Protein AF-A0A3D2YXD3-F1 (afdb_monomer_lite)

Sequence (150 aa):
RYGGDACQSDSDRVELLLKNMEDVPWEERTARFRCVIMVAAPGKSPSRPPLSNEEADPPLSQRGVSGDFAPQSDSSLEPTLAIQSEGKVAGMIQYKAQGDDGFGYDPVFYVPSHDRTFAQLPMEEKNKLSHRARATEKALPLLKALSADS

pLDDT: mean 80.88, std 20.95, range [37.69, 98.25]

Secondary structure (DSSP, 8-state):
-TTGGG--SHHHHHHHHHHHTTT--GGG-EEEEEEEEEEEEET---------S--PPPPS-S-----S------TT--EEEEEEEEEEEEEEE-SS---SSSSTTTTTEEEGGGTEEGGGS-HHHHHHHSHHHHHHHHHHHHHHHHHHT-

Foldseek 3Di:
DQVPPNDPFLVSNLVVVLVVCVVPDQVRQKDKDKDKDWDWWWQDDAPDDPDDDDDDDDDPPPDDDDDPDPPPDPVRTDTYTQDMFMFMAMFGFASDFCADADGRRQRGGGHVVVRHGNNPDDPVVCCCRPRVNRRCVVVVVSVVVVVVVD

Radius of gyration: 20.04 Å; chains: 1; bounding box: 39×34×55 Å

Structure (mmCIF, N/CA/C/O backbone):
data_AF-A0A3D2YXD3-F1
#
_entry.id   AF-A0A3D2YXD3-F1
#
loop_
_atom_site.group_PDB
_atom_site.id
_atom_site.type_symbol
_atom_site.label_atom_id
_atom_site.label_alt_id
_atom_site.label_comp_id
_atom_site.label_asym_id
_atom_site.label_entity_id
_atom_site.label_seq_id
_atom_site.pdbx_PDB_ins_code
_atom_site.Cartn_x
_atom_site.Cartn_y
_atom_site.Cartn_z
_atom_site.occupancy
_atom_site.B_iso_or_equiv
_atom_site.auth_seq_id
_atom_site.auth_comp_id
_atom_site.auth_asym_id
_atom_site.auth_atom_id
_atom_site.pdbx_PDB_model_num
ATOM 1 N N . ARG A 1 1 ? 14.203 -3.082 6.886 1.00 85.56 1 ARG A N 1
ATOM 2 C CA . ARG A 1 1 ? 13.370 -2.456 5.823 1.00 85.56 1 ARG A CA 1
ATOM 3 C C . ARG A 1 1 ? 13.638 -3.208 4.525 1.00 85.56 1 ARG A C 1
ATOM 5 O O . ARG A 1 1 ? 14.709 -3.793 4.430 1.00 85.56 1 ARG A O 1
ATOM 12 N N . TYR A 1 2 ? 12.702 -3.244 3.574 1.00 90.25 2 TYR A N 1
ATOM 13 C CA . TYR A 1 2 ? 12.978 -3.843 2.260 1.00 90.25 2 TYR A CA 1
ATOM 14 C C . TYR A 1 2 ? 14.217 -3.173 1.640 1.00 90.25 2 TYR A C 1
ATOM 16 O O . TYR A 1 2 ? 14.328 -1.949 1.715 1.00 90.25 2 TYR A O 1
ATOM 24 N N . GLY A 1 3 ? 15.167 -3.974 1.150 1.00 90.50 3 GLY A N 1
ATOM 25 C CA . GLY A 1 3 ? 16.467 -3.503 0.654 1.00 90.50 3 GLY A CA 1
ATOM 26 C C . GLY A 1 3 ? 17.543 -3.201 1.707 1.00 90.50 3 GLY A C 1
ATOM 27 O O . GLY A 1 3 ? 18.679 -2.919 1.344 1.00 90.50 3 GLY A O 1
ATOM 28 N N . GLY A 1 4 ? 17.233 -3.308 3.005 1.00 93.12 4 GLY A N 1
ATOM 29 C CA . GLY A 1 4 ? 18.217 -3.132 4.081 1.00 93.12 4 GLY A CA 1
ATOM 30 C C . GLY A 1 4 ? 18.964 -1.795 4.006 1.00 93.12 4 GLY A C 1
ATOM 31 O O . GLY A 1 4 ? 18.373 -0.777 3.647 1.00 93.12 4 GLY A O 1
ATOM 32 N N . ASP A 1 5 ? 20.256 -1.821 4.329 1.00 92.25 5 ASP A N 1
ATOM 33 C CA . ASP A 1 5 ? 21.136 -0.643 4.299 1.00 92.25 5 ASP A CA 1
ATOM 34 C C . ASP A 1 5 ? 21.437 -0.153 2.871 1.00 92.25 5 ASP A C 1
ATOM 36 O O . ASP A 1 5 ? 21.886 0.976 2.684 1.00 92.25 5 ASP A O 1
ATOM 40 N N . ALA A 1 6 ? 21.152 -0.977 1.855 1.00 86.69 6 ALA A N 1
ATOM 41 C CA . ALA A 1 6 ? 21.342 -0.624 0.451 1.00 86.69 6 ALA A CA 1
ATOM 42 C C . ALA A 1 6 ? 20.238 0.297 -0.101 1.00 86.69 6 ALA A C 1
ATOM 44 O O . ALA A 1 6 ? 20.443 0.913 -1.142 1.00 86.69 6 ALA A O 1
ATOM 45 N N . CYS A 1 7 ? 19.088 0.417 0.578 1.00 92.44 7 CYS A N 1
ATOM 46 C CA . CYS A 1 7 ? 17.974 1.266 0.140 1.00 92.44 7 CYS A CA 1
ATOM 47 C C . CYS A 1 7 ? 17.676 2.386 1.148 1.00 92.44 7 CYS A C 1
ATOM 49 O O . CYS A 1 7 ? 16.951 2.200 2.140 1.00 92.44 7 CYS A O 1
ATOM 51 N N . GLN A 1 8 ? 18.179 3.582 0.854 1.00 92.69 8 GLN A N 1
ATOM 52 C CA . GLN A 1 8 ? 18.043 4.769 1.697 1.00 92.69 8 GLN A CA 1
ATOM 53 C C . GLN A 1 8 ? 16.772 5.563 1.366 1.00 92.69 8 GLN A C 1
ATOM 55 O O . GLN A 1 8 ? 16.141 6.114 2.273 1.00 92.69 8 GLN A O 1
ATOM 60 N N . SER A 1 9 ? 16.327 5.541 0.109 1.00 94.44 9 SER A N 1
ATOM 61 C CA . SER A 1 9 ? 15.142 6.257 -0.377 1.00 94.44 9 SER A CA 1
ATOM 62 C C . SER A 1 9 ? 13.954 5.331 -0.694 1.00 94.44 9 SER A C 1
ATOM 64 O O . SER A 1 9 ? 14.065 4.104 -0.639 1.00 94.44 9 SER A O 1
ATOM 66 N N . ASP A 1 10 ? 12.784 5.913 -0.979 1.00 94.62 10 ASP A N 1
ATOM 67 C CA . ASP A 1 10 ? 11.643 5.161 -1.523 1.00 94.62 10 ASP A CA 1
ATOM 68 C C . ASP A 1 10 ? 11.911 4.700 -2.961 1.00 94.62 10 ASP A C 1
ATOM 70 O O . ASP A 1 10 ? 11.591 3.561 -3.302 1.00 94.62 10 ASP A O 1
ATOM 74 N N . SER A 1 11 ? 12.585 5.530 -3.761 1.00 94.69 11 SER A N 1
ATOM 75 C CA . SER A 1 11 ? 12.998 5.191 -5.124 1.00 94.69 11 SER A CA 1
ATOM 76 C C . SER A 1 11 ? 13.914 3.967 -5.151 1.00 94.69 11 SER A C 1
ATOM 78 O O . SER A 1 11 ? 13.647 3.047 -5.915 1.00 94.69 11 SER A O 1
ATOM 80 N N . ASP A 1 12 ? 14.893 3.868 -4.242 1.00 95.88 12 ASP A N 1
ATOM 81 C CA . ASP A 1 12 ? 15.805 2.713 -4.172 1.00 95.88 12 ASP A CA 1
ATOM 82 C C . ASP A 1 12 ? 15.028 1.406 -3.931 1.00 95.88 12 ASP A C 1
ATOM 84 O O . ASP A 1 12 ? 15.349 0.349 -4.477 1.00 95.88 12 ASP A O 1
ATOM 88 N N . ARG A 1 13 ? 13.978 1.468 -3.098 1.00 96.75 13 ARG A N 1
ATOM 89 C CA . ARG A 1 13 ? 13.124 0.310 -2.787 1.00 96.75 13 ARG A CA 1
ATOM 90 C C . ARG A 1 13 ? 12.250 -0.066 -3.969 1.00 96.75 13 ARG A C 1
ATOM 92 O O . ARG A 1 13 ? 12.043 -1.253 -4.209 1.00 96.75 13 ARG A O 1
ATOM 99 N N . VAL A 1 14 ? 11.724 0.930 -4.677 1.00 96.75 14 VAL A N 1
ATOM 100 C CA . VAL A 1 14 ? 10.941 0.736 -5.898 1.00 96.75 14 VAL A CA 1
ATOM 101 C C . VAL A 1 14 ? 11.806 0.111 -6.990 1.00 96.75 14 VAL A C 1
ATOM 103 O O . VAL A 1 14 ? 11.391 -0.879 -7.583 1.00 96.75 14 VAL A O 1
ATOM 106 N N . GLU A 1 15 ? 13.017 0.616 -7.211 1.00 96.69 15 GLU A N 1
ATOM 107 C CA . GLU A 1 15 ? 13.963 0.061 -8.183 1.00 96.69 15 GLU A CA 1
ATOM 108 C C . GLU A 1 15 ? 14.321 -1.389 -7.853 1.00 96.69 15 GLU A C 1
ATOM 110 O O . GLU A 1 15 ? 14.222 -2.265 -8.714 1.00 96.69 15 GLU A O 1
ATOM 115 N N . LEU A 1 16 ? 14.647 -1.675 -6.588 1.00 97.44 16 LEU A N 1
ATOM 116 C CA . LEU A 1 16 ? 14.923 -3.038 -6.141 1.00 97.44 16 LEU A CA 1
ATOM 117 C C . LEU A 1 16 ? 13.706 -3.961 -6.302 1.00 97.44 16 LEU A C 1
ATOM 119 O O . LEU A 1 16 ? 13.856 -5.126 -6.661 1.00 97.44 16 LEU A O 1
ATOM 123 N N . LEU A 1 17 ? 12.495 -3.470 -6.023 1.00 97.56 17 LEU A N 1
ATOM 124 C CA . LEU A 1 17 ? 11.258 -4.228 -6.221 1.00 97.56 17 LEU A CA 1
ATOM 125 C C . LEU A 1 17 ? 11.045 -4.569 -7.696 1.00 97.56 17 LEU A C 1
ATOM 127 O O . LEU A 1 17 ? 10.787 -5.725 -8.013 1.00 97.56 17 LEU A O 1
ATOM 131 N N . LEU A 1 18 ? 11.170 -3.582 -8.583 1.00 97.56 18 LEU A N 1
ATOM 132 C CA . LEU A 1 18 ? 10.989 -3.782 -10.018 1.00 97.56 18 LEU A CA 1
ATOM 133 C C . LEU A 1 18 ? 12.020 -4.757 -10.582 1.00 97.56 18 LEU A C 1
ATOM 135 O O . LEU A 1 18 ? 11.635 -5.652 -11.328 1.00 97.56 18 LEU A O 1
ATOM 139 N N . LYS A 1 19 ? 13.284 -4.641 -10.158 1.00 97.38 19 LYS A N 1
ATOM 140 C CA . LYS A 1 19 ? 14.349 -5.583 -10.516 1.00 97.38 19 LYS A CA 1
ATOM 141 C C . LYS A 1 19 ? 14.025 -7.009 -10.068 1.00 97.38 19 LYS A C 1
ATOM 143 O O . LYS A 1 19 ? 14.094 -7.933 -10.861 1.00 97.38 19 LYS A O 1
ATOM 148 N N . ASN A 1 20 ? 13.607 -7.193 -8.817 1.00 97.62 20 ASN A N 1
ATOM 149 C CA . ASN A 1 20 ? 13.269 -8.522 -8.295 1.00 97.62 20 ASN A CA 1
ATOM 150 C C . ASN A 1 20 ? 12.023 -9.138 -8.950 1.00 97.62 20 ASN A C 1
ATOM 152 O O . ASN A 1 20 ? 11.781 -10.331 -8.795 1.00 97.62 20 ASN A O 1
ATOM 156 N N . MET A 1 21 ? 11.221 -8.329 -9.643 1.00 97.69 21 MET A N 1
ATOM 157 C CA . MET A 1 21 ? 10.034 -8.771 -10.364 1.00 97.69 21 MET A CA 1
ATOM 158 C C . MET A 1 21 ? 10.223 -8.715 -11.885 1.00 97.69 21 MET A C 1
ATOM 160 O O . MET A 1 21 ? 9.224 -8.778 -12.591 1.00 97.69 21 MET A O 1
ATOM 164 N N . GLU A 1 22 ? 11.435 -8.555 -12.422 1.00 97.06 22 GLU A N 1
ATOM 165 C CA . GLU A 1 22 ? 11.632 -8.317 -13.864 1.00 97.06 22 GLU A CA 1
ATOM 166 C C . GLU A 1 22 ? 11.055 -9.436 -14.748 1.00 97.06 22 GLU A C 1
ATOM 168 O O . GLU A 1 22 ? 10.382 -9.146 -15.736 1.00 97.06 22 GLU A O 1
ATOM 173 N N . ASP A 1 23 ? 11.188 -10.689 -14.306 1.00 97.56 23 ASP A N 1
ATOM 174 C CA . ASP A 1 23 ? 10.698 -11.876 -15.017 1.00 97.56 23 ASP A CA 1
ATOM 175 C C . ASP A 1 23 ? 9.271 -12.299 -14.620 1.00 97.56 23 ASP A C 1
ATOM 177 O O . ASP A 1 23 ? 8.758 -13.307 -15.107 1.00 97.56 23 ASP A O 1
ATOM 181 N N . VAL A 1 24 ? 8.608 -11.558 -13.724 1.00 97.81 24 VAL A N 1
ATOM 182 C CA . VAL A 1 24 ? 7.269 -11.925 -13.235 1.00 97.81 24 VAL A CA 1
ATOM 183 C C . VAL A 1 24 ? 6.202 -11.477 -14.245 1.00 97.81 24 VAL A C 1
ATOM 185 O O . VAL A 1 24 ? 6.044 -10.260 -14.458 1.00 97.81 24 VAL A O 1
ATOM 188 N N . PRO A 1 25 ? 5.436 -12.418 -14.836 1.00 97.88 25 PRO A N 1
ATOM 189 C CA . PRO A 1 25 ? 4.400 -12.112 -15.817 1.00 97.88 25 PRO A CA 1
ATOM 190 C C . PRO A 1 25 ? 3.251 -11.337 -15.172 1.00 97.88 25 PRO A C 1
ATOM 192 O O . PRO A 1 25 ? 3.029 -11.429 -13.965 1.00 97.88 25 PRO A O 1
ATOM 195 N N . TRP A 1 26 ? 2.529 -10.546 -15.970 1.00 96.94 26 TRP A N 1
ATOM 196 C CA . TRP A 1 26 ? 1.553 -9.565 -15.483 1.00 96.94 26 TRP A CA 1
ATOM 197 C C . TRP A 1 26 ? 0.530 -10.177 -14.524 1.00 96.94 26 TRP A C 1
ATOM 199 O O . TRP A 1 26 ? 0.256 -9.608 -13.468 1.00 96.94 26 TRP A O 1
ATOM 209 N N . GLU A 1 27 ? 0.022 -11.360 -14.856 1.00 97.06 27 GLU A N 1
ATOM 210 C CA . GLU A 1 27 ? -1.012 -12.081 -14.115 1.00 97.06 27 GLU A CA 1
ATOM 211 C C . GLU A 1 27 ? -0.584 -12.428 -12.679 1.00 97.06 27 GLU A C 1
ATOM 213 O O . GLU A 1 27 ? -1.428 -12.544 -11.789 1.00 97.06 27 GLU A O 1
ATOM 218 N N . GLU A 1 28 ? 0.723 -12.530 -12.431 1.00 97.50 28 GLU A N 1
ATOM 219 C CA . GLU A 1 28 ? 1.306 -12.896 -11.138 1.00 97.50 28 GLU A CA 1
ATOM 220 C C . GLU A 1 28 ? 1.753 -11.681 -10.311 1.00 97.50 28 GLU A C 1
ATOM 222 O O . GLU A 1 28 ? 2.084 -11.810 -9.132 1.00 97.50 28 GLU A O 1
ATOM 227 N N . ARG A 1 29 ? 1.684 -10.460 -10.860 1.00 97.62 29 ARG A N 1
ATOM 228 C CA . ARG A 1 29 ? 2.134 -9.224 -10.183 1.00 97.62 29 ARG A CA 1
ATOM 229 C C . ARG A 1 29 ? 1.127 -8.669 -9.177 1.00 97.62 29 ARG A C 1
ATOM 231 O O . ARG A 1 29 ? 1.135 -7.472 -8.885 1.00 97.62 29 ARG A O 1
ATOM 238 N N . THR A 1 30 ? 0.219 -9.494 -8.666 1.00 97.62 30 THR A N 1
ATOM 239 C CA . THR A 1 30 ? -0.803 -9.040 -7.716 1.00 97.62 30 THR A CA 1
ATOM 240 C C . THR A 1 30 ? -0.167 -8.548 -6.414 1.00 97.62 30 THR A C 1
ATOM 242 O O . THR A 1 30 ? 0.812 -9.101 -5.920 1.00 97.62 30 THR A O 1
ATOM 245 N N . ALA A 1 31 ? -0.725 -7.486 -5.839 1.00 96.88 31 ALA A N 1
ATOM 246 C CA . ALA A 1 31 ? -0.238 -6.905 -4.596 1.00 96.88 31 ALA A CA 1
ATOM 247 C C . ALA A 1 31 ? -1.381 -6.336 -3.758 1.00 96.88 31 ALA A C 1
ATOM 249 O O . ALA A 1 31 ? -2.508 -6.129 -4.217 1.00 96.88 31 ALA A O 1
ATOM 250 N N . ARG A 1 32 ? -1.096 -6.076 -2.480 1.00 96.31 32 ARG A N 1
ATOM 251 C CA . ARG A 1 32 ? -2.072 -5.479 -1.571 1.00 96.31 32 ARG A CA 1
ATOM 252 C C . ARG A 1 32 ? -1.402 -4.578 -0.553 1.00 96.31 32 ARG A C 1
ATOM 254 O O . ARG A 1 32 ? -0.599 -5.046 0.249 1.00 96.31 32 ARG A O 1
ATOM 261 N N . PHE A 1 33 ? -1.828 -3.322 -0.500 1.00 95.50 33 PHE A N 1
ATOM 262 C CA . PHE A 1 33 ? -1.542 -2.490 0.659 1.00 95.50 33 PHE A CA 1
ATOM 263 C C . PHE A 1 33 ? -2.462 -2.851 1.824 1.00 95.50 33 PHE A C 1
ATOM 265 O O . PHE A 1 33 ? -3.659 -3.099 1.635 1.00 95.50 33 PHE A O 1
ATOM 272 N N . ARG A 1 34 ? -1.905 -2.848 3.038 1.00 95.94 34 ARG A N 1
ATOM 273 C CA . ARG A 1 34 ? -2.609 -3.147 4.289 1.00 95.94 34 ARG A CA 1
ATOM 274 C C . ARG A 1 34 ? -2.268 -2.108 5.346 1.00 95.94 34 ARG A C 1
ATOM 276 O O . ARG A 1 34 ? -1.113 -1.724 5.482 1.00 95.94 34 ARG A O 1
ATOM 283 N N . CYS A 1 35 ? -3.272 -1.650 6.084 1.00 95.19 35 CYS A N 1
ATOM 284 C CA . CYS A 1 35 ? -3.105 -0.815 7.270 1.00 95.19 35 CYS A CA 1
ATOM 285 C C . CYS A 1 35 ? -3.870 -1.478 8.404 1.00 95.19 35 CYS A C 1
ATOM 287 O O . CYS A 1 35 ? -5.047 -1.790 8.238 1.00 95.19 35 CYS A O 1
ATOM 289 N N . VAL A 1 36 ? -3.201 -1.680 9.535 1.00 95.31 36 VAL A N 1
ATOM 290 C CA . VAL A 1 36 ? -3.823 -2.126 10.778 1.00 95.31 36 VAL A CA 1
ATOM 291 C C . VAL A 1 36 ? -3.691 -0.989 11.782 1.00 95.31 36 VAL A C 1
ATOM 293 O O . VAL A 1 36 ? -2.589 -0.487 11.995 1.00 95.31 36 VAL A O 1
ATOM 296 N N . ILE A 1 37 ? -4.804 -0.576 12.378 1.00 93.94 37 ILE A N 1
ATOM 297 C CA . ILE A 1 37 ? -4.833 0.378 13.487 1.00 93.94 37 ILE A CA 1
ATOM 298 C C . ILE A 1 37 ? -5.116 -0.419 14.753 1.00 93.94 37 ILE A C 1
ATOM 300 O O . ILE A 1 37 ? -6.122 -1.128 14.821 1.00 93.94 37 ILE A O 1
ATOM 304 N N . MET A 1 38 ? -4.233 -0.291 15.741 1.00 93.25 38 MET A N 1
ATOM 305 C CA . MET A 1 38 ? -4.396 -0.859 17.076 1.00 93.25 38 MET A CA 1
ATOM 306 C C . MET A 1 38 ? -4.398 0.264 18.108 1.00 93.25 38 MET A C 1
ATOM 308 O O . MET A 1 38 ? -3.565 1.165 18.041 1.00 93.25 38 MET A O 1
ATOM 312 N N . VAL A 1 39 ? -5.323 0.198 19.062 1.00 89.69 39 VAL A N 1
ATOM 313 C CA . VAL A 1 39 ? -5.391 1.124 20.199 1.00 89.69 39 VAL A CA 1
ATOM 314 C C . VAL A 1 39 ? -5.285 0.299 21.467 1.00 89.69 39 VAL A C 1
ATOM 316 O O . VAL A 1 39 ? -6.087 -0.613 21.672 1.00 89.69 39 VAL A O 1
ATOM 319 N N . ALA A 1 40 ? -4.303 0.621 22.304 1.00 89.19 40 ALA A N 1
ATOM 320 C CA . ALA A 1 40 ? -4.166 0.053 23.636 1.00 89.19 40 ALA A CA 1
ATOM 321 C C . ALA A 1 40 ? -4.668 1.057 24.681 1.00 89.19 40 ALA A C 1
ATOM 323 O O . ALA A 1 40 ? -4.409 2.253 24.559 1.00 89.19 40 ALA A O 1
ATOM 324 N N . ALA A 1 41 ? -5.384 0.568 25.690 1.00 82.25 41 ALA A N 1
ATOM 325 C CA . ALA A 1 41 ? -5.851 1.358 26.824 1.00 82.25 41 ALA A CA 1
ATOM 326 C C . ALA A 1 41 ? -5.344 0.731 28.134 1.00 82.25 41 ALA A C 1
ATOM 328 O O . ALA A 1 41 ? -5.275 -0.500 28.228 1.00 82.25 41 ALA A O 1
ATOM 329 N N . PRO A 1 42 ? -4.988 1.544 29.141 1.00 79.94 42 PRO A N 1
ATOM 330 C CA . PRO A 1 42 ? -4.585 1.027 30.441 1.00 79.94 42 PRO A CA 1
ATOM 331 C C . PRO A 1 42 ? -5.783 0.375 31.156 1.00 79.94 42 PRO A C 1
ATOM 333 O O . PRO A 1 42 ? -6.903 0.881 31.086 1.00 79.94 42 PRO A O 1
ATOM 336 N N . GLY A 1 43 ? -5.560 -0.756 31.831 1.00 67.88 43 GLY A N 1
ATOM 337 C CA . GLY A 1 43 ? -6.537 -1.349 32.759 1.00 67.88 43 GLY A CA 1
ATOM 338 C C . GLY A 1 43 ? -7.763 -2.041 32.139 1.00 67.88 43 GLY A C 1
ATOM 339 O O . GLY A 1 43 ? -8.682 -2.404 32.872 1.00 67.88 43 GLY A O 1
ATOM 340 N N . LYS A 1 44 ? -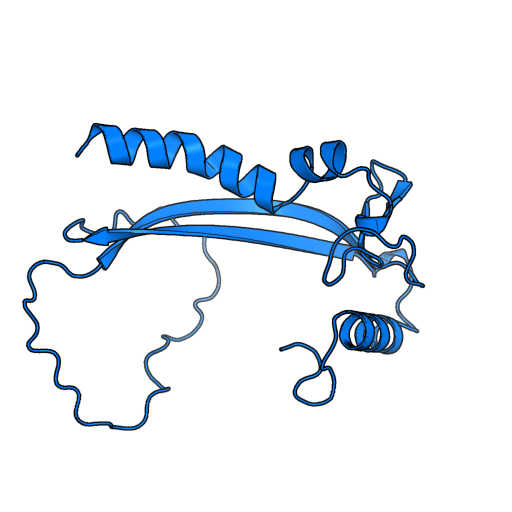7.816 -2.262 30.818 1.00 55.25 44 LYS A N 1
ATOM 341 C CA . LYS A 1 44 ? -8.849 -3.121 30.199 1.00 55.25 44 LYS A CA 1
ATOM 342 C C . LYS A 1 44 ? -8.343 -4.560 30.125 1.00 55.25 44 LYS A C 1
ATOM 344 O O . LYS A 1 44 ? -7.172 -4.762 29.873 1.00 55.25 44 LYS A O 1
ATOM 349 N N . SER A 1 45 ? -9.179 -5.572 30.341 1.00 50.41 45 SER A N 1
ATOM 350 C CA . SER A 1 45 ? -8.813 -6.959 30.016 1.00 50.41 45 SER A CA 1
ATOM 351 C C . SER A 1 45 ? -8.945 -7.177 28.502 1.00 50.41 45 SER A C 1
ATOM 353 O O . SER A 1 45 ? -9.807 -6.555 27.872 1.00 50.41 45 SER A O 1
ATOM 355 N N . PRO A 1 46 ? -8.099 -8.011 27.866 1.00 49.38 46 PRO A N 1
ATOM 356 C CA . PRO A 1 46 ? -8.146 -8.159 26.420 1.00 49.38 46 PRO A CA 1
ATOM 357 C C . PRO A 1 46 ? -9.444 -8.869 26.054 1.00 49.38 46 PRO A C 1
ATOM 359 O O . PRO A 1 46 ? -9.584 -10.075 26.263 1.00 49.38 46 PRO A O 1
ATOM 362 N N . SER A 1 47 ? -10.397 -8.143 25.470 1.00 47.66 47 SER A N 1
ATOM 363 C CA . SER A 1 47 ? -11.482 -8.789 24.737 1.00 47.66 47 SER A CA 1
ATOM 364 C C . SER A 1 47 ? -10.889 -9.281 23.420 1.00 47.66 47 SER A C 1
ATOM 366 O O . SER A 1 47 ? -10.806 -8.562 22.431 1.00 47.66 47 SER A O 1
ATOM 368 N N . ARG A 1 48 ? -10.339 -10.498 23.440 1.00 43.16 48 ARG A N 1
ATOM 369 C CA . ARG A 1 48 ? -9.804 -11.160 22.249 1.00 43.16 48 ARG A CA 1
ATOM 370 C C . ARG A 1 48 ? -10.938 -11.267 21.217 1.00 43.16 48 ARG A C 1
ATOM 372 O O . ARG A 1 48 ? -11.885 -12.012 21.477 1.00 43.16 48 ARG A O 1
ATOM 379 N N . PRO A 1 49 ? -10.883 -10.590 20.056 1.00 45.34 49 PRO A N 1
ATOM 380 C CA . PRO A 1 49 ? -11.788 -10.936 18.971 1.00 45.34 49 PRO A CA 1
ATOM 381 C C . PRO A 1 49 ? -11.446 -12.361 18.498 1.00 45.34 49 PRO A C 1
ATOM 383 O O . PRO A 1 49 ? -10.269 -12.744 18.536 1.00 45.34 49 PRO A O 1
ATOM 386 N N . PRO A 1 50 ? -12.428 -13.177 18.073 1.00 37.69 50 PRO A N 1
ATOM 387 C CA . PRO A 1 50 ? -12.143 -14.499 17.535 1.00 37.69 50 PRO A CA 1
ATOM 388 C C . PRO A 1 50 ? -11.319 -14.341 16.253 1.00 37.69 50 PRO A C 1
ATOM 390 O O . PRO A 1 50 ? -11.834 -13.998 15.192 1.00 37.69 50 PRO A O 1
ATOM 393 N N . LEU A 1 51 ? -10.011 -14.559 16.375 1.00 46.41 51 LEU A N 1
ATOM 394 C CA . LEU A 1 51 ? -9.120 -14.771 15.246 1.00 46.41 51 LEU A CA 1
ATOM 395 C C . LEU A 1 51 ? -9.544 -16.090 14.600 1.00 46.41 51 LEU A C 1
ATOM 397 O O . LEU A 1 51 ? -9.415 -17.150 15.211 1.00 46.41 51 LEU A O 1
ATOM 401 N N . SER A 1 52 ? -10.083 -16.015 13.386 1.00 40.31 52 SER A N 1
ATOM 402 C CA . SER A 1 52 ? -10.171 -17.172 12.503 1.00 40.31 52 SER A CA 1
ATOM 403 C C . SER A 1 52 ? -8.760 -17.728 12.301 1.00 40.31 52 SER A C 1
ATOM 405 O O . SER A 1 52 ? -7.856 -16.972 11.943 1.00 40.31 52 SER A O 1
ATOM 407 N N . ASN A 1 53 ? -8.604 -19.020 12.588 1.00 44.28 53 ASN A N 1
ATOM 408 C CA . ASN A 1 53 ? -7.384 -19.817 12.471 1.00 44.28 53 ASN A CA 1
ATOM 409 C C . ASN A 1 53 ? -6.585 -19.487 11.193 1.00 44.28 53 ASN A C 1
ATOM 411 O O . ASN A 1 53 ? -7.156 -19.526 10.109 1.00 44.28 53 ASN A O 1
ATOM 415 N N . GLU A 1 54 ? -5.298 -19.148 11.310 1.00 44.34 54 GLU A N 1
ATOM 416 C CA . GLU A 1 54 ? -4.161 -20.052 11.047 1.00 44.34 54 GLU A CA 1
ATOM 417 C C . GLU A 1 54 ? -2.809 -19.323 11.240 1.00 44.34 54 GLU A C 1
ATOM 419 O O . GLU A 1 54 ? -2.656 -18.162 10.872 1.00 44.34 54 GLU A O 1
ATOM 424 N N . GLU A 1 55 ? -1.880 -20.056 11.869 1.00 38.31 55 GLU A N 1
ATOM 425 C CA . GLU A 1 55 ? -0.441 -19.825 12.117 1.00 38.31 55 GLU A CA 1
ATOM 426 C C . GLU A 1 55 ? -0.006 -18.633 13.000 1.00 38.31 55 GLU A C 1
ATOM 428 O O . GLU A 1 55 ? -0.036 -17.461 12.638 1.00 38.31 55 GLU A O 1
ATOM 433 N N . ALA A 1 56 ? 0.436 -18.974 14.216 1.00 40.91 56 ALA A N 1
ATOM 434 C CA . ALA A 1 56 ? 0.973 -18.052 15.207 1.00 40.91 56 ALA A CA 1
ATOM 435 C C . ALA A 1 56 ? 2.454 -17.739 14.930 1.00 40.91 56 ALA A C 1
ATOM 437 O O . ALA A 1 56 ? 3.296 -18.633 15.006 1.00 40.91 56 ALA A O 1
ATOM 438 N N . ASP A 1 57 ? 2.778 -16.467 14.692 1.00 39.47 57 ASP A N 1
ATOM 439 C CA . ASP A 1 57 ? 4.155 -15.977 14.801 1.00 39.47 57 ASP A CA 1
ATOM 440 C C . ASP A 1 57 ? 4.639 -16.082 16.267 1.00 39.47 57 ASP A C 1
ATOM 442 O O . ASP A 1 57 ? 3.867 -15.803 17.196 1.00 39.47 57 ASP A O 1
ATOM 446 N N . PRO A 1 58 ? 5.902 -16.476 16.519 1.00 40.53 58 PRO A N 1
ATOM 447 C CA . PRO A 1 58 ? 6.437 -16.605 17.872 1.00 40.53 58 PRO A CA 1
ATOM 448 C C . PRO A 1 58 ? 6.517 -15.244 18.597 1.00 40.53 58 PRO A C 1
ATOM 450 O O . PRO A 1 58 ? 6.640 -14.194 17.961 1.00 40.53 58 PRO A O 1
ATOM 453 N N . PRO A 1 59 ? 6.466 -15.232 19.944 1.00 43.31 59 PRO A N 1
ATOM 454 C CA . PRO A 1 59 ? 6.376 -14.000 20.721 1.00 43.31 59 PRO A CA 1
ATOM 455 C C . PRO A 1 59 ? 7.643 -13.141 20.617 1.00 43.31 59 PRO A C 1
ATOM 457 O O . PRO A 1 59 ? 8.768 -13.638 20.604 1.00 43.31 59 PRO A O 1
ATOM 460 N N . LEU A 1 60 ? 7.446 -11.820 20.640 1.00 42.91 60 LEU A N 1
ATOM 461 C CA . LEU A 1 60 ? 8.462 -10.754 20.587 1.00 42.91 60 LEU A CA 1
ATOM 462 C C . LEU A 1 60 ? 9.430 -10.707 21.797 1.00 42.91 60 LEU A C 1
ATOM 464 O O . LEU A 1 60 ? 10.079 -9.691 22.028 1.00 42.91 60 LEU A O 1
ATOM 468 N N . SER A 1 61 ? 9.563 -11.778 22.582 1.00 47.34 61 SER A N 1
ATOM 469 C CA . SER A 1 61 ? 10.298 -11.777 23.856 1.00 47.34 61 SER A CA 1
ATOM 470 C C . SER A 1 61 ? 11.823 -11.897 23.736 1.00 47.34 61 SER A C 1
ATOM 472 O O . SER A 1 61 ? 12.506 -11.881 24.756 1.00 47.34 61 SER A O 1
ATOM 474 N N . GLN A 1 62 ? 12.393 -11.995 22.531 1.00 43.34 62 GLN A N 1
ATOM 475 C CA . GLN A 1 62 ? 13.837 -12.221 22.354 1.00 43.34 62 GLN A CA 1
ATOM 476 C C . GLN A 1 62 ? 14.561 -11.139 21.544 1.00 43.34 62 GLN A C 1
ATOM 478 O O . GLN A 1 62 ? 15.357 -11.445 20.655 1.00 43.34 62 GLN A O 1
ATOM 483 N N . ARG A 1 63 ? 14.340 -9.853 21.847 1.00 39.22 63 ARG A N 1
ATOM 484 C CA . ARG A 1 63 ? 15.272 -8.797 21.412 1.00 39.22 63 ARG A CA 1
ATOM 485 C C . ARG A 1 63 ? 15.261 -7.590 22.356 1.00 39.22 63 ARG A C 1
ATOM 487 O O . ARG A 1 63 ? 14.411 -6.717 22.252 1.00 39.22 63 ARG A O 1
ATOM 494 N N . GLY A 1 64 ? 16.244 -7.547 23.254 1.00 39.78 64 GLY A N 1
ATOM 495 C CA . GLY A 1 64 ? 16.531 -6.417 24.138 1.00 39.78 64 GLY A CA 1
ATOM 496 C C . GLY A 1 64 ? 17.656 -6.784 25.101 1.00 39.78 64 GLY A C 1
ATOM 497 O O . GLY A 1 64 ? 17.452 -7.569 26.018 1.00 39.78 64 GLY A O 1
ATOM 498 N N . VAL A 1 65 ? 18.860 -6.281 24.839 1.00 38.44 65 VAL A N 1
ATOM 499 C CA . VAL A 1 65 ? 20.039 -6.463 25.696 1.00 38.44 65 VAL A CA 1
ATOM 500 C C . VAL A 1 65 ? 19.875 -5.565 26.924 1.00 38.44 65 VAL A C 1
ATOM 502 O O . VAL A 1 65 ? 19.406 -4.435 26.796 1.00 38.44 65 VAL A O 1
ATOM 505 N N . SER A 1 66 ? 20.232 -6.083 28.096 1.00 39.97 66 SER A N 1
ATOM 506 C CA . SER A 1 66 ? 20.151 -5.427 29.403 1.00 39.97 66 SER A CA 1
ATOM 507 C C . SER A 1 66 ? 20.739 -4.011 29.408 1.00 39.97 66 SER A C 1
ATOM 509 O O . SER A 1 66 ? 21.941 -3.832 29.212 1.00 39.97 66 SER A O 1
ATOM 511 N N . GLY A 1 67 ? 19.893 -3.028 29.697 1.00 38.44 67 GLY A N 1
ATOM 512 C CA . GLY A 1 67 ? 20.268 -1.746 30.283 1.00 38.44 67 GLY A CA 1
ATOM 513 C C . GLY A 1 67 ? 19.411 -1.552 31.530 1.00 38.44 67 GLY A C 1
ATOM 514 O O . GLY A 1 67 ? 18.249 -1.956 31.525 1.00 38.44 67 GLY A O 1
ATOM 515 N N . ASP A 1 68 ? 19.996 -0.999 32.590 1.00 40.44 68 ASP A N 1
ATOM 516 C CA . ASP A 1 68 ? 19.483 -0.929 33.967 1.00 40.44 68 ASP A CA 1
ATOM 517 C C . ASP A 1 68 ? 18.236 -0.039 34.154 1.00 40.44 68 ASP A C 1
ATOM 519 O O . ASP A 1 68 ? 18.204 0.879 34.971 1.00 40.44 68 ASP A O 1
ATOM 523 N N . PHE A 1 69 ? 17.174 -0.314 33.404 1.00 41.16 69 PHE A N 1
ATOM 524 C CA . PHE A 1 69 ? 15.846 0.231 33.625 1.00 41.16 69 PHE A CA 1
ATOM 525 C C . PHE A 1 69 ? 14.998 -0.889 34.223 1.00 41.16 69 PHE A C 1
ATOM 527 O O . PHE A 1 69 ? 14.336 -1.633 33.508 1.00 41.16 69 PHE A O 1
ATOM 534 N N . ALA A 1 70 ? 15.058 -1.061 35.542 1.00 39.69 70 ALA A N 1
ATOM 535 C CA . ALA A 1 70 ? 14.019 -1.798 36.244 1.00 39.69 70 ALA A CA 1
ATOM 536 C C . ALA A 1 70 ? 12.788 -0.880 36.293 1.00 39.69 70 ALA A C 1
ATOM 538 O O . ALA A 1 70 ? 12.821 0.106 37.036 1.00 39.69 70 ALA A O 1
ATOM 539 N N . PRO A 1 71 ? 11.715 -1.121 35.512 1.00 44.62 71 PRO A N 1
ATOM 540 C CA . PRO A 1 71 ? 10.483 -0.406 35.765 1.00 44.62 71 PRO A CA 1
ATOM 541 C C . PRO A 1 71 ? 10.007 -0.878 37.136 1.00 44.62 71 PRO A C 1
ATOM 543 O O . PRO A 1 71 ? 9.806 -2.073 37.359 1.00 44.62 71 PRO A O 1
ATOM 546 N N . GLN A 1 72 ? 9.864 0.047 38.081 1.00 42.62 72 GLN A N 1
ATOM 547 C CA . GLN A 1 72 ? 9.023 -0.222 39.235 1.00 42.62 72 GLN A CA 1
ATOM 548 C C . GLN A 1 72 ? 7.610 -0.411 38.682 1.00 42.62 72 GLN A C 1
ATOM 550 O O . GLN A 1 72 ? 6.952 0.550 38.291 1.00 42.62 72 GLN A O 1
ATOM 555 N N . SER A 1 73 ? 7.216 -1.671 38.513 1.00 47.88 73 SER A N 1
ATOM 556 C CA . SER A 1 73 ? 5.949 -2.056 37.918 1.00 47.88 73 SER A CA 1
ATOM 557 C C . SER A 1 73 ? 4.833 -1.779 38.914 1.00 47.88 73 SER A C 1
ATOM 559 O O . SER A 1 73 ? 4.518 -2.588 39.785 1.00 47.88 73 SER A O 1
ATOM 561 N N . ASP A 1 74 ? 4.192 -0.624 38.771 1.00 46.53 74 ASP A N 1
ATOM 562 C CA . ASP A 1 74 ? 2.797 -0.514 39.170 1.00 46.53 74 ASP A CA 1
ATOM 563 C C . ASP A 1 74 ? 1.982 -1.427 38.235 1.00 46.53 74 ASP A C 1
ATOM 565 O O . ASP A 1 74 ? 1.583 -1.048 37.136 1.00 46.53 74 ASP A O 1
ATOM 569 N N . SER A 1 75 ? 1.820 -2.688 38.644 1.00 52.22 75 SER A N 1
ATOM 570 C CA . SER A 1 75 ? 1.150 -3.767 37.894 1.00 52.22 75 SER A CA 1
ATOM 571 C C . SER A 1 75 ? -0.348 -3.540 37.621 1.00 52.22 75 SER A C 1
ATOM 573 O O . SER A 1 75 ? -1.036 -4.441 37.144 1.00 52.22 75 SER A O 1
ATOM 575 N N . SER A 1 76 ? -0.886 -2.361 37.940 1.00 56.41 76 SER A N 1
ATOM 576 C CA . SER A 1 76 ? -2.319 -2.071 37.869 1.00 56.41 76 SER A CA 1
ATOM 577 C C . SER A 1 76 ? -2.801 -1.529 36.513 1.00 56.41 76 SER A C 1
ATOM 579 O O . SER A 1 76 ? -4.009 -1.467 36.287 1.00 56.41 76 SER A O 1
ATOM 581 N N . LEU A 1 77 ? -1.898 -1.185 35.582 1.00 62.03 77 LEU A N 1
ATOM 582 C CA . LEU A 1 77 ? -2.248 -0.542 34.303 1.00 62.03 77 LEU A CA 1
ATOM 583 C C . LEU A 1 77 ? -1.506 -1.133 33.094 1.00 62.03 77 LEU A C 1
ATOM 585 O O . LEU A 1 77 ? -1.046 -0.395 32.222 1.00 62.03 77 LEU A O 1
ATOM 589 N N . GLU A 1 78 ? -1.412 -2.460 33.002 1.00 73.50 78 GLU A N 1
ATOM 590 C CA . GLU A 1 78 ? -0.868 -3.103 31.799 1.00 73.50 78 GLU A CA 1
ATOM 591 C C . GLU A 1 78 ? -1.665 -2.665 30.547 1.00 73.50 78 GLU A C 1
ATOM 593 O O . GLU A 1 78 ? -2.901 -2.798 30.511 1.00 73.50 78 GLU A O 1
ATOM 598 N N . PRO A 1 79 ? -0.995 -2.097 29.523 1.00 76.62 79 PRO A N 1
ATOM 599 C CA . PRO A 1 79 ? -1.659 -1.602 28.330 1.00 76.62 79 PRO A CA 1
ATOM 600 C C . PRO A 1 79 ? -2.250 -2.776 27.56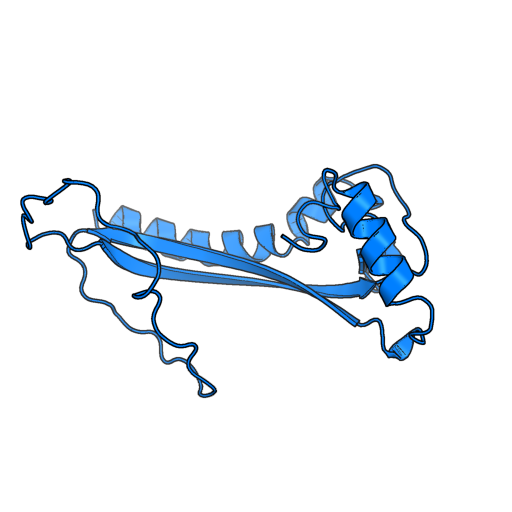4 1.00 76.62 79 PRO A C 1
ATOM 602 O O . PRO A 1 79 ? -1.545 -3.667 27.094 1.00 76.62 79 PRO A O 1
ATOM 605 N N . THR A 1 80 ? -3.564 -2.752 27.400 1.00 82.50 80 THR A N 1
ATOM 606 C CA . THR A 1 80 ? -4.282 -3.850 26.771 1.00 82.50 80 THR A CA 1
ATOM 607 C C . THR A 1 80 ? -4.949 -3.399 25.491 1.00 82.50 80 THR A C 1
ATOM 609 O O . THR A 1 80 ? -5.499 -2.300 25.411 1.00 82.50 80 THR A O 1
ATOM 612 N N . LEU A 1 81 ? -4.909 -4.266 24.478 1.00 84.06 81 LEU A N 1
ATOM 613 C CA . LEU A 1 81 ? -5.558 -4.030 23.197 1.00 84.06 81 LEU A CA 1
ATOM 614 C C . LEU A 1 81 ? -7.061 -3.790 23.400 1.00 84.06 81 LEU A C 1
ATOM 616 O O . LEU A 1 81 ? -7.803 -4.694 23.782 1.00 84.06 81 LEU A O 1
ATOM 620 N N . ALA A 1 82 ? -7.494 -2.565 23.123 1.00 84.69 82 ALA A N 1
ATOM 621 C CA . ALA A 1 82 ? -8.881 -2.134 23.226 1.00 84.69 82 ALA A CA 1
ATOM 622 C C . ALA A 1 82 ? -9.578 -2.146 21.861 1.00 84.69 82 ALA A C 1
ATOM 624 O O . ALA A 1 82 ? -10.760 -2.463 21.770 1.00 84.69 82 ALA A O 1
ATOM 625 N N . ILE A 1 83 ? -8.856 -1.790 20.794 1.00 88.38 83 ILE A N 1
ATOM 626 C CA . ILE A 1 83 ? -9.403 -1.692 19.436 1.00 88.38 83 ILE A CA 1
ATOM 627 C C . ILE A 1 83 ? -8.396 -2.253 18.442 1.00 88.38 83 ILE A C 1
ATOM 629 O O . ILE A 1 83 ? -7.207 -1.942 18.511 1.00 88.38 83 ILE A O 1
ATOM 633 N N . GLN A 1 84 ? -8.897 -2.995 17.457 1.00 92.62 84 GLN A N 1
ATOM 634 C CA . GLN A 1 84 ? -8.163 -3.371 16.257 1.00 92.62 84 GLN A CA 1
ATOM 635 C C . GLN A 1 84 ? -9.043 -3.140 15.025 1.00 92.62 84 GLN A C 1
ATOM 637 O O . GLN A 1 84 ? -10.214 -3.512 15.005 1.00 92.62 84 GLN A O 1
ATOM 642 N N . SER A 1 85 ? -8.479 -2.556 13.972 1.00 92.94 85 SER A N 1
ATOM 643 C CA . SER A 1 85 ? -9.142 -2.445 12.670 1.00 92.94 85 SER A CA 1
ATOM 644 C C . SER A 1 85 ? -8.141 -2.604 11.531 1.00 92.94 85 SER A C 1
ATOM 646 O O . SER A 1 85 ? -6.962 -2.297 11.687 1.00 92.94 85 SER A O 1
ATOM 648 N N . GLU A 1 86 ? -8.603 -3.100 10.382 1.00 95.69 86 GLU A N 1
ATOM 649 C CA . GLU A 1 86 ? -7.761 -3.319 9.204 1.00 95.69 86 GLU A CA 1
ATOM 650 C C . GLU A 1 86 ? -8.421 -2.776 7.929 1.00 95.69 86 GLU A C 1
ATOM 652 O O . GLU A 1 86 ? -9.585 -3.064 7.618 1.00 95.69 86 GLU A O 1
ATOM 657 N N . GLY A 1 87 ? -7.641 -2.038 7.144 1.00 94.19 87 GLY A N 1
ATOM 658 C CA . GLY A 1 87 ? -7.966 -1.598 5.795 1.00 94.19 87 GLY A CA 1
ATOM 659 C C . GLY A 1 87 ? -7.019 -2.216 4.770 1.00 94.19 87 GLY A C 1
ATOM 660 O O . GLY A 1 87 ? -5.830 -2.410 5.021 1.00 94.19 87 GLY A O 1
ATOM 661 N N . LYS A 1 88 ? -7.560 -2.558 3.598 1.00 95.06 88 LYS A N 1
ATOM 662 C CA . LYS A 1 88 ? -6.845 -3.248 2.516 1.00 95.06 88 LYS A CA 1
ATOM 663 C C . LYS A 1 88 ? -7.188 -2.621 1.180 1.00 95.06 88 LYS A C 1
ATOM 665 O O . LYS A 1 88 ? -8.352 -2.286 0.961 1.00 95.06 88 LYS A O 1
ATOM 670 N N . VAL A 1 89 ? -6.224 -2.558 0.269 1.00 94.50 89 VAL A N 1
ATOM 671 C CA . VAL A 1 89 ? -6.466 -2.263 -1.151 1.00 94.50 89 VAL A CA 1
ATOM 672 C C . VAL A 1 89 ? -5.682 -3.251 -1.991 1.00 94.50 89 VAL A C 1
ATOM 674 O O . VAL A 1 89 ? -4.471 -3.349 -1.827 1.00 94.50 89 VAL A O 1
ATOM 677 N N . A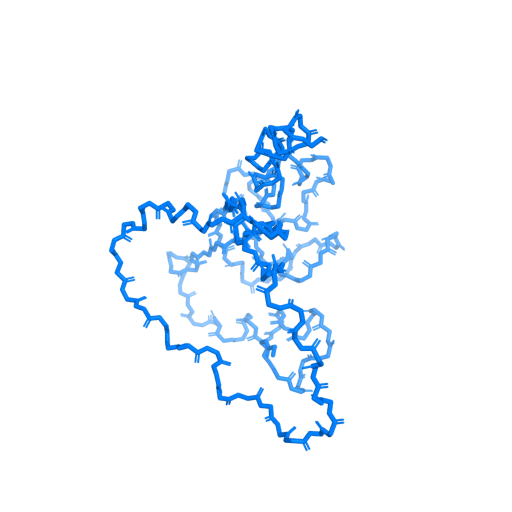LA A 1 90 ? -6.382 -4.001 -2.841 1.00 95.44 90 ALA A N 1
ATOM 678 C CA . ALA A 1 90 ? -5.768 -4.888 -3.821 1.00 95.44 90 ALA A CA 1
ATOM 679 C C . ALA A 1 90 ? -5.408 -4.100 -5.085 1.00 95.44 90 ALA A C 1
ATOM 681 O O . ALA A 1 90 ? -6.114 -3.162 -5.455 1.00 95.44 90 ALA A O 1
ATOM 682 N N . GLY A 1 91 ? -4.321 -4.498 -5.724 1.00 95.88 91 GLY A N 1
ATOM 683 C CA . GLY A 1 91 ? -3.809 -3.896 -6.942 1.00 95.88 91 GLY A CA 1
ATOM 684 C C . GLY A 1 91 ? -2.761 -4.801 -7.568 1.00 95.88 91 GLY A C 1
ATOM 685 O O . GLY A 1 91 ? -2.704 -5.998 -7.274 1.00 95.88 91 GLY A O 1
ATOM 686 N N . MET A 1 92 ? -1.937 -4.222 -8.427 1.00 98.00 92 MET A N 1
ATOM 687 C CA . MET A 1 92 ? -0.868 -4.920 -9.135 1.00 98.00 92 MET A CA 1
ATOM 688 C C . MET A 1 92 ? 0.404 -4.079 -9.104 1.00 98.00 92 MET A C 1
ATOM 690 O O . MET A 1 92 ? 0.336 -2.861 -8.963 1.00 98.00 92 MET A O 1
ATOM 694 N N . ILE A 1 93 ? 1.567 -4.708 -9.223 1.00 98.25 93 ILE A N 1
ATOM 695 C CA . ILE A 1 93 ? 2.837 -3.994 -9.363 1.00 98.25 93 ILE A CA 1
ATOM 696 C C . ILE A 1 93 ? 3.089 -3.743 -10.845 1.00 98.25 93 ILE A C 1
ATOM 698 O O . ILE A 1 93 ? 3.125 -4.674 -11.642 1.00 98.25 93 ILE A O 1
ATOM 702 N N . GLN A 1 94 ? 3.270 -2.486 -11.228 1.00 97.94 94 GLN A N 1
ATOM 703 C CA . GLN A 1 94 ? 3.572 -2.089 -12.597 1.00 97.94 94 GLN A CA 1
ATOM 704 C C . GLN A 1 94 ? 4.998 -2.516 -12.995 1.00 97.94 94 GLN A C 1
ATOM 706 O O . GLN A 1 94 ? 5.827 -2.829 -12.141 1.00 97.94 94 GLN A O 1
ATOM 711 N N . TYR A 1 95 ? 5.302 -2.541 -14.292 1.00 97.62 95 TYR A N 1
ATOM 712 C CA . TYR A 1 95 ? 6.664 -2.812 -14.784 1.00 97.62 95 TYR A CA 1
ATOM 713 C C . TYR A 1 95 ? 7.627 -1.635 -14.600 1.00 97.62 95 TYR A C 1
ATOM 715 O O . TYR A 1 95 ? 8.840 -1.809 -14.584 1.00 97.62 95 TYR A O 1
ATOM 723 N N . LYS A 1 96 ? 7.082 -0.426 -14.468 1.00 97.06 96 LYS A N 1
ATOM 724 C CA . LYS A 1 96 ? 7.830 0.816 -14.276 1.00 97.06 96 LYS A CA 1
ATOM 725 C C . LYS A 1 96 ? 7.080 1.737 -13.328 1.00 97.06 96 LYS A C 1
ATOM 727 O O . LYS A 1 96 ? 5.849 1.701 -13.294 1.00 97.06 96 LYS A O 1
ATOM 732 N N . ALA A 1 97 ? 7.815 2.574 -12.606 1.00 97.06 97 ALA A N 1
ATOM 733 C CA . ALA A 1 97 ? 7.227 3.646 -11.816 1.00 97.06 97 ALA A CA 1
ATOM 734 C C . ALA A 1 97 ? 6.498 4.651 -12.726 1.00 97.06 97 ALA A C 1
ATOM 736 O O . ALA A 1 97 ? 6.970 4.966 -13.822 1.00 97.06 97 ALA A O 1
ATOM 737 N N . GLN A 1 98 ? 5.331 5.121 -12.290 1.00 97.06 98 GLN A N 1
ATOM 738 C CA . GLN A 1 98 ? 4.524 6.131 -12.970 1.00 97.06 98 GLN A CA 1
ATOM 739 C C . GLN A 1 98 ? 3.853 7.039 -11.936 1.00 97.06 98 GLN A C 1
ATOM 741 O O . GLN A 1 98 ? 3.257 6.532 -10.986 1.00 97.06 98 GLN A O 1
ATOM 746 N N . GLY A 1 99 ? 3.883 8.352 -12.174 1.00 93.81 99 GLY A N 1
ATOM 747 C CA . GLY A 1 99 ? 3.355 9.367 -11.259 1.00 93.81 99 GLY A CA 1
ATOM 748 C C . GLY A 1 99 ? 4.392 9.837 -10.239 1.00 93.81 99 GLY A C 1
ATOM 749 O O . GLY A 1 99 ? 5.284 9.077 -9.864 1.00 93.81 99 GLY A O 1
ATOM 750 N N . ASP A 1 100 ? 4.238 11.083 -9.798 1.00 90.38 100 ASP A N 1
ATOM 751 C CA . ASP A 1 100 ? 5.207 11.780 -8.942 1.00 90.38 100 ASP A CA 1
ATOM 752 C C . ASP A 1 100 ? 4.636 12.099 -7.547 1.00 90.38 100 ASP A C 1
A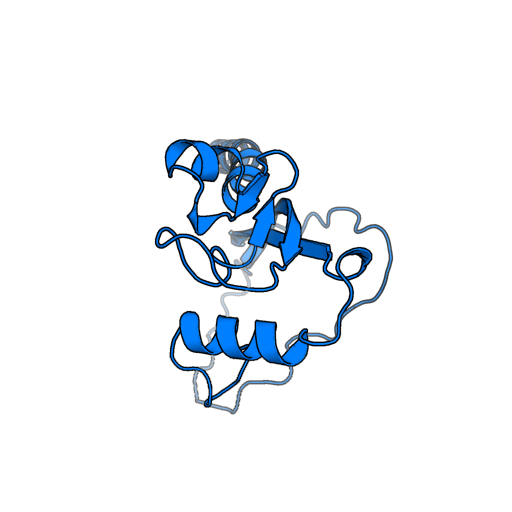TOM 754 O O . ASP A 1 100 ? 5.361 12.553 -6.662 1.00 90.38 100 ASP A O 1
ATOM 758 N N . ASP A 1 101 ? 3.340 11.845 -7.334 1.00 88.25 101 ASP A N 1
ATOM 759 C CA . ASP A 1 101 ? 2.668 12.103 -6.064 1.00 88.25 101 ASP A CA 1
ATOM 760 C C . ASP A 1 101 ? 2.717 10.889 -5.122 1.00 88.25 101 ASP A C 1
ATOM 762 O O . ASP A 1 101 ? 2.787 9.729 -5.521 1.00 88.25 101 ASP A O 1
ATOM 766 N N . GLY A 1 102 ? 2.598 11.134 -3.819 1.00 87.81 102 GLY A N 1
ATOM 767 C CA . GLY A 1 102 ? 2.546 10.068 -2.816 1.00 87.81 102 GLY A CA 1
ATOM 768 C C . GLY A 1 102 ? 3.907 9.685 -2.241 1.00 87.81 102 GLY A C 1
ATOM 769 O O . GLY A 1 102 ? 4.781 10.532 -2.095 1.00 87.81 102 GLY A O 1
ATOM 770 N N . PHE A 1 103 ? 4.033 8.443 -1.768 1.00 92.56 103 PHE A N 1
ATOM 771 C CA . PHE A 1 103 ? 5.230 7.963 -1.067 1.00 92.56 103 PHE A CA 1
ATOM 772 C C . PHE A 1 103 ? 5.357 6.434 -1.147 1.00 92.56 103 PHE A C 1
ATOM 774 O O . PHE A 1 103 ? 4.411 5.717 -1.484 1.00 92.56 103 PHE A O 1
ATOM 781 N N . GLY A 1 104 ? 6.522 5.905 -0.776 1.00 94.25 104 GLY A N 1
ATOM 782 C CA . GLY A 1 104 ? 6.775 4.468 -0.750 1.00 94.25 104 GLY A CA 1
ATOM 783 C C . GLY A 1 104 ? 6.607 3.829 -2.127 1.00 94.25 104 GLY A C 1
ATOM 784 O O . GLY A 1 104 ? 7.288 4.187 -3.079 1.00 94.25 104 GLY A O 1
ATOM 785 N N . TYR A 1 105 ? 5.690 2.866 -2.226 1.00 96.62 105 TYR A N 1
ATOM 786 C CA . TYR A 1 105 ? 5.463 2.081 -3.446 1.00 96.62 105 TYR A CA 1
ATOM 787 C C . TYR A 1 105 ? 4.305 2.603 -4.309 1.00 96.62 105 TYR A C 1
ATOM 789 O O . TYR A 1 105 ? 3.908 1.934 -5.263 1.00 96.62 105 TYR A O 1
ATOM 797 N N . ASP A 1 106 ? 3.749 3.777 -3.993 1.00 95.88 106 ASP A N 1
ATOM 798 C CA . ASP A 1 106 ? 2.647 4.378 -4.754 1.00 95.88 106 ASP A CA 1
ATOM 799 C C . ASP A 1 106 ? 2.921 4.483 -6.272 1.00 95.88 106 ASP A C 1
ATOM 801 O O . ASP A 1 106 ? 2.000 4.181 -7.038 1.00 95.88 106 ASP A O 1
ATOM 805 N N . PRO A 1 107 ? 4.149 4.814 -6.742 1.00 97.38 107 PRO A N 1
ATOM 806 C CA . PRO A 1 107 ? 4.443 4.919 -8.175 1.00 97.38 107 PRO A CA 1
ATOM 807 C C . PRO A 1 107 ? 4.375 3.607 -8.949 1.00 97.38 107 PRO A C 1
ATOM 809 O O . PRO A 1 107 ? 4.257 3.621 -10.169 1.00 97.38 107 PRO A O 1
ATOM 812 N N . VAL A 1 108 ? 4.453 2.462 -8.272 1.00 97.88 108 VAL A N 1
ATOM 813 C CA . VAL A 1 108 ? 4.383 1.140 -8.916 1.00 97.88 108 VAL A CA 1
ATOM 814 C C . VAL A 1 108 ? 3.122 0.373 -8.559 1.00 97.88 108 VAL A C 1
ATOM 816 O O . VAL A 1 108 ? 2.831 -0.631 -9.197 1.00 97.88 108 VAL A O 1
ATOM 819 N N . PHE A 1 109 ? 2.344 0.827 -7.579 1.00 97.69 109 PHE A N 1
ATOM 820 C CA . PHE A 1 109 ? 1.10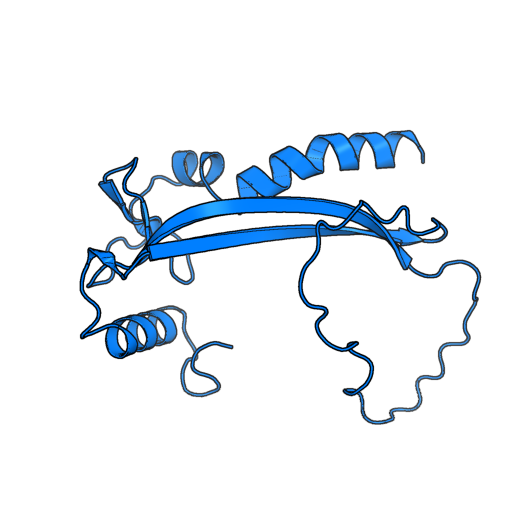1 0.169 -7.202 1.00 97.69 109 PHE A CA 1
ATOM 821 C C . PHE A 1 109 ? -0.039 0.602 -8.127 1.00 97.69 109 PHE A C 1
ATOM 823 O O . PHE A 1 109 ? -0.665 1.641 -7.921 1.00 97.69 109 PHE A O 1
ATOM 830 N N . TYR A 1 110 ? -0.315 -0.208 -9.141 1.00 97.19 110 TYR A N 1
ATOM 831 C CA . TYR A 1 110 ? -1.418 -0.054 -10.080 1.00 97.19 110 TYR A CA 1
ATOM 832 C C . TYR A 1 110 ? -2.751 -0.494 -9.463 1.00 97.19 110 TYR A C 1
ATOM 834 O O . TYR A 1 110 ? -2.856 -1.550 -8.834 1.00 97.19 110 TYR A O 1
ATOM 842 N N . VAL A 1 111 ? -3.787 0.314 -9.672 1.00 95.06 111 VAL A N 1
ATOM 843 C CA . VAL A 1 111 ? -5.151 0.077 -9.204 1.00 95.06 111 VAL A CA 1
ATOM 844 C C . VAL A 1 111 ? -6.050 -0.179 -10.420 1.00 95.06 111 VAL A C 1
ATOM 846 O O . VAL A 1 111 ? -6.481 0.783 -11.058 1.00 95.06 111 VAL A O 1
ATOM 849 N N . PRO A 1 112 ? -6.409 -1.445 -10.719 1.00 92.50 112 PRO A N 1
ATOM 850 C CA . PRO A 1 112 ? -7.187 -1.782 -11.916 1.00 92.50 112 PRO A CA 1
ATOM 851 C C . PRO A 1 112 ? -8.519 -1.036 -12.030 1.00 92.50 112 PRO A C 1
ATOM 853 O O . PRO A 1 112 ? -8.938 -0.676 -13.121 1.00 92.50 112 PRO A O 1
ATOM 856 N N . SER A 1 113 ? -9.177 -0.743 -10.903 1.00 91.31 113 SER A N 1
ATOM 857 C CA . SER A 1 113 ? -10.467 -0.045 -10.911 1.00 91.31 113 SER A CA 1
ATOM 858 C C . SER A 1 113 ? -10.383 1.439 -11.295 1.00 91.31 113 SER A C 1
ATOM 860 O O . SER A 1 113 ? -11.425 2.049 -11.497 1.00 91.31 113 SER A O 1
ATOM 862 N N . HIS A 1 114 ? -9.181 2.024 -11.346 1.00 91.06 114 HIS A N 1
ATOM 863 C CA . HIS A 1 114 ? -8.951 3.426 -11.727 1.00 91.06 114 HIS A CA 1
ATOM 864 C C . HIS A 1 114 ? -7.999 3.557 -12.924 1.00 91.06 114 HIS A C 1
ATOM 866 O O . HIS A 1 114 ? -7.700 4.675 -13.334 1.00 91.06 114 HIS A O 1
ATOM 872 N N . ASP A 1 115 ? -7.509 2.430 -13.449 1.00 94.44 115 ASP A N 1
ATOM 873 C CA . ASP A 1 115 ? -6.541 2.353 -14.544 1.00 94.44 115 ASP A CA 1
ATOM 874 C C . ASP A 1 115 ? -5.288 3.232 -14.349 1.00 94.44 115 ASP A C 1
ATOM 876 O O . ASP A 1 115 ? -4.754 3.832 -15.280 1.00 94.44 115 ASP A O 1
ATOM 880 N N . ARG A 1 116 ? -4.832 3.367 -13.098 1.00 95.44 116 ARG A N 1
ATOM 881 C CA . ARG A 1 116 ? -3.749 4.280 -12.695 1.00 95.44 116 ARG A CA 1
ATOM 882 C C . ARG A 1 116 ? -2.962 3.728 -11.518 1.00 95.44 116 ARG A C 1
ATOM 884 O O . ARG A 1 116 ? -3.469 2.903 -10.754 1.00 95.44 116 ARG A O 1
ATOM 891 N N . THR A 1 117 ? -1.728 4.195 -11.344 1.00 96.62 117 THR A N 1
ATOM 892 C CA . THR A 1 117 ? -0.972 3.962 -10.106 1.00 96.62 117 THR A CA 1
ATOM 893 C C . THR A 1 117 ? -1.477 4.865 -8.983 1.00 96.62 117 THR A C 1
ATOM 895 O O . THR A 1 117 ? -2.084 5.907 -9.232 1.00 96.62 117 THR A O 1
ATOM 898 N N . PHE A 1 118 ? -1.211 4.504 -7.726 1.00 94.75 118 PHE A N 1
ATOM 899 C CA . PHE A 1 118 ? -1.558 5.369 -6.594 1.00 94.75 118 PHE A CA 1
ATOM 900 C C . PHE A 1 118 ? -0.887 6.746 -6.663 1.00 94.75 118 PHE A C 1
ATOM 902 O O . PHE A 1 118 ? -1.480 7.712 -6.187 1.00 94.75 118 PHE A O 1
ATOM 909 N N . ALA A 1 119 ? 0.304 6.842 -7.262 1.00 95.50 119 ALA A N 1
ATOM 910 C CA . ALA A 1 119 ? 1.008 8.109 -7.468 1.00 95.50 119 ALA A CA 1
ATOM 911 C C . ALA A 1 119 ? 0.430 8.979 -8.594 1.00 95.50 119 ALA A C 1
ATOM 913 O O . ALA A 1 119 ? 0.824 10.128 -8.751 1.00 95.50 119 ALA A O 1
ATOM 914 N N . GLN A 1 120 ? -0.484 8.437 -9.399 1.00 95.69 120 GLN A N 1
ATOM 915 C CA . GLN A 1 120 ? -1.221 9.173 -10.430 1.00 95.69 120 GLN A CA 1
ATOM 916 C C . GLN A 1 120 ? -2.640 9.550 -9.981 1.00 95.69 120 GLN A C 1
ATOM 918 O O . GLN A 1 120 ? -3.360 10.230 -10.718 1.00 95.69 120 GLN A O 1
ATOM 923 N N . LEU A 1 121 ? -3.082 9.068 -8.813 1.00 91.88 121 LEU A N 1
ATOM 924 C CA . LEU A 1 121 ? -4.396 9.401 -8.277 1.00 91.88 121 LEU A CA 1
ATOM 925 C C . LEU A 1 121 ? -4.356 10.770 -7.592 1.00 91.88 121 LEU A C 1
ATOM 927 O O . LEU A 1 121 ? -3.488 10.996 -6.744 1.00 91.88 121 LEU A O 1
ATOM 931 N N . PRO A 1 122 ? -5.333 11.654 -7.868 1.00 90.50 122 PRO A N 1
ATOM 932 C CA . PRO A 1 122 ? -5.500 12.878 -7.104 1.00 90.50 122 PRO A CA 1
ATOM 933 C C . PRO A 1 122 ? -5.589 12.582 -5.605 1.00 90.50 122 PRO A C 1
ATOM 935 O O . PRO A 1 122 ? -6.204 11.596 -5.184 1.00 90.50 122 PRO A O 1
ATOM 938 N N . MET A 1 123 ? -5.027 13.470 -4.783 1.00 85.62 123 MET A N 1
ATOM 939 C CA . MET A 1 123 ? -5.002 13.311 -3.324 1.00 85.62 123 MET A CA 1
ATOM 940 C C . MET A 1 123 ? -6.395 13.029 -2.738 1.00 85.62 123 MET A C 1
ATOM 942 O O . MET A 1 123 ? -6.540 12.197 -1.844 1.00 85.62 123 MET A O 1
ATOM 946 N N . GLU A 1 124 ? -7.435 13.684 -3.259 1.00 86.44 124 GLU A N 1
ATOM 947 C CA . GLU A 1 124 ? -8.811 13.484 -2.801 1.00 86.44 124 GLU A CA 1
ATOM 948 C C . GLU A 1 124 ? -9.315 12.051 -3.047 1.00 86.44 124 GLU A C 1
ATOM 950 O O . GLU A 1 124 ? -9.927 11.448 -2.165 1.00 86.44 124 GLU A O 1
ATOM 955 N N . GLU A 1 125 ? -9.023 11.473 -4.213 1.00 87.19 125 GLU A N 1
ATOM 956 C CA . GLU A 1 125 ? -9.394 10.093 -4.542 1.00 87.19 125 GLU A CA 1
ATOM 957 C C . GLU A 1 125 ? -8.592 9.094 -3.707 1.00 87.19 125 GLU A C 1
ATOM 959 O O . GLU A 1 125 ? -9.152 8.163 -3.119 1.00 87.19 125 GLU A O 1
ATOM 964 N N . LYS A 1 126 ? -7.284 9.331 -3.563 1.00 86.62 126 LYS A N 1
ATOM 965 C CA . LYS A 1 126 ? -6.404 8.517 -2.717 1.00 86.62 126 L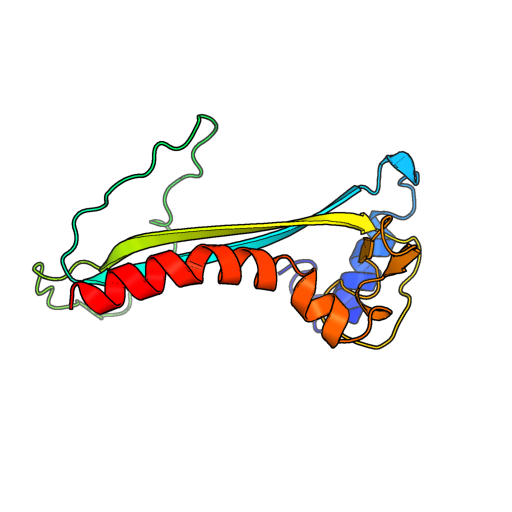YS A CA 1
ATOM 966 C C . LYS A 1 126 ? -6.881 8.490 -1.263 1.00 86.62 126 LYS A C 1
ATOM 968 O O . LYS A 1 126 ? -6.885 7.428 -0.636 1.00 86.62 126 LYS A O 1
ATOM 973 N N . ASN A 1 127 ? -7.334 9.625 -0.736 1.00 85.81 127 ASN A N 1
ATOM 974 C CA . ASN A 1 127 ? -7.853 9.735 0.627 1.00 85.81 127 ASN A CA 1
ATOM 975 C C . ASN A 1 127 ? -9.179 9.000 0.839 1.00 85.81 127 ASN A C 1
ATOM 977 O O . ASN A 1 127 ? -9.482 8.656 1.974 1.00 85.81 127 ASN A O 1
ATOM 981 N N . LYS A 1 128 ? -9.939 8.713 -0.220 1.00 85.25 128 LYS A N 1
ATOM 982 C CA . LYS A 1 128 ? -11.157 7.887 -0.149 1.00 85.25 128 LYS A CA 1
ATOM 983 C C . LYS A 1 128 ? -10.851 6.403 -0.359 1.00 85.25 128 LYS A C 1
ATOM 985 O O . LYS A 1 128 ? -11.482 5.533 0.233 1.00 85.25 128 LYS A O 1
ATOM 990 N N . LEU A 1 129 ? -9.871 6.092 -1.206 1.00 84.31 129 LEU A N 1
ATOM 991 C CA . LEU A 1 129 ? -9.604 4.719 -1.626 1.00 84.31 129 LEU A CA 1
ATOM 992 C C . LEU A 1 129 ? -8.586 3.988 -0.745 1.00 84.31 129 LEU A C 1
ATOM 994 O O . LEU A 1 129 ? -8.627 2.759 -0.660 1.00 84.31 129 LEU A O 1
ATOM 998 N N . SER A 1 130 ? -7.646 4.711 -0.133 1.00 87.31 130 SER A N 1
ATOM 999 C CA . SER A 1 130 ? -6.465 4.097 0.473 1.00 87.31 130 SER A CA 1
ATOM 1000 C C . SER A 1 130 ? -6.803 3.107 1.591 1.00 87.31 130 SER A C 1
ATOM 1002 O O . SER A 1 130 ? -7.773 3.222 2.339 1.00 87.31 130 SER A O 1
ATOM 1004 N N . HIS A 1 131 ? -5.925 2.122 1.752 1.00 90.12 131 HIS A N 1
ATOM 1005 C CA . HIS A 1 131 ? -5.967 1.154 2.843 1.00 90.12 131 HIS A CA 1
ATOM 1006 C C . HIS A 1 131 ? -5.956 1.840 4.220 1.00 90.12 131 HIS A C 1
ATOM 1008 O O . HIS A 1 131 ? -6.584 1.335 5.144 1.00 90.12 131 HIS A O 1
ATOM 1014 N N . ARG A 1 132 ? -5.298 3.003 4.343 1.00 92.06 132 ARG A N 1
ATOM 1015 C CA . ARG A 1 132 ? -5.327 3.838 5.551 1.00 92.06 132 ARG A CA 1
ATOM 1016 C C . ARG A 1 132 ? -6.713 4.421 5.798 1.00 92.06 132 ARG A C 1
ATOM 1018 O O . ARG A 1 132 ? -7.235 4.237 6.887 1.00 92.06 132 ARG A O 1
ATOM 1025 N N . ALA A 1 133 ? -7.328 5.038 4.789 1.00 91.19 133 ALA A N 1
ATOM 1026 C CA . ALA A 1 133 ? -8.684 5.576 4.899 1.00 91.19 133 ALA A CA 1
ATOM 1027 C C . ALA A 1 133 ? -9.680 4.500 5.347 1.00 91.19 133 ALA A C 1
ATOM 1029 O O . ALA A 1 133 ? -10.368 4.672 6.347 1.00 91.19 133 ALA A O 1
ATOM 1030 N N . ARG A 1 134 ? -9.638 3.326 4.706 1.00 92.12 134 ARG A N 1
ATOM 1031 C CA . ARG A 1 134 ? -10.478 2.170 5.062 1.00 92.12 134 ARG A CA 1
ATOM 1032 C C . ARG A 1 134 ? -10.236 1.653 6.482 1.00 92.12 134 ARG A C 1
ATOM 1034 O O . ARG A 1 134 ? -11.167 1.169 7.118 1.00 92.12 134 ARG A O 1
ATOM 1041 N N . ALA A 1 135 ? -8.993 1.688 6.966 1.00 93.81 135 ALA A N 1
ATOM 1042 C CA . ALA A 1 135 ? -8.688 1.314 8.346 1.00 93.81 135 ALA A CA 1
ATOM 1043 C C . ALA A 1 135 ? -9.264 2.354 9.317 1.00 93.81 135 ALA A C 1
ATOM 1045 O O . ALA A 1 135 ? -9.953 1.989 10.264 1.00 93.81 135 ALA A O 1
ATOM 1046 N N . THR A 1 136 ? -9.060 3.643 9.037 1.00 93.31 136 THR A N 1
ATOM 1047 C CA . THR A 1 136 ? -9.554 4.757 9.855 1.00 93.31 136 THR A CA 1
ATOM 1048 C C . THR A 1 136 ? -11.077 4.804 9.911 1.00 93.31 136 THR A C 1
ATOM 1050 O O . THR A 1 136 ? -11.630 4.959 10.993 1.00 93.31 136 THR A O 1
ATOM 1053 N N . GLU A 1 137 ? -11.770 4.615 8.788 1.00 93.44 137 GLU A N 1
ATOM 1054 C CA . GLU A 1 137 ? -13.237 4.545 8.735 1.00 93.44 137 GLU A CA 1
ATOM 1055 C C . GLU A 1 137 ? -13.789 3.456 9.660 1.00 93.44 137 GLU A C 1
ATOM 1057 O O . GLU A 1 137 ? -14.777 3.679 10.357 1.00 93.44 137 GLU A O 1
ATOM 1062 N N . LYS A 1 138 ? -13.118 2.298 9.720 1.00 92.25 138 LYS A N 1
ATOM 1063 C CA . LYS A 1 138 ? -13.475 1.203 10.634 1.00 92.25 138 LYS A CA 1
ATOM 1064 C C . LYS A 1 138 ? -13.081 1.489 12.083 1.00 92.25 138 LYS A C 1
ATOM 1066 O O . LYS A 1 138 ? -13.798 1.081 12.991 1.00 92.25 138 LYS A O 1
ATOM 1071 N N . ALA A 1 139 ? -11.960 2.174 12.309 1.00 92.25 139 ALA A N 1
ATOM 1072 C CA . ALA A 1 139 ? -11.500 2.549 13.643 1.00 92.25 139 ALA A CA 1
ATOM 1073 C C . ALA A 1 139 ? -12.380 3.631 14.280 1.00 92.25 139 ALA A C 1
ATOM 1075 O O . ALA A 1 139 ? -12.598 3.610 15.487 1.00 92.25 139 ALA A O 1
ATOM 1076 N N . LEU A 1 140 ? -12.892 4.574 13.486 1.00 92.94 140 LEU A N 1
ATOM 1077 C CA . LEU A 1 140 ? -13.601 5.761 13.959 1.00 92.94 140 LEU A CA 1
ATOM 1078 C C . LEU A 1 140 ? -14.805 5.458 14.874 1.00 92.94 140 LEU A C 1
ATOM 1080 O O . LEU A 1 140 ? -14.875 6.065 15.943 1.00 92.94 140 LEU A O 1
ATOM 1084 N N . PRO A 1 141 ? -15.747 4.553 14.535 1.00 92.44 141 PRO A N 1
ATOM 1085 C CA . PRO A 1 141 ? -16.840 4.215 15.448 1.00 92.44 141 PRO A CA 1
ATOM 1086 C C . PRO A 1 141 ? -16.348 3.545 16.739 1.00 92.44 141 PRO A C 1
ATOM 1088 O O . PRO A 1 141 ? -16.883 3.831 17.807 1.00 92.44 141 PRO A O 1
ATOM 1091 N N . LEU A 1 142 ? -15.302 2.713 16.664 1.00 88.81 142 LEU A N 1
ATOM 1092 C CA . LEU A 1 142 ? -14.723 2.031 17.828 1.00 88.81 142 LEU A CA 1
ATOM 1093 C C . LEU A 1 142 ? -14.037 3.029 18.771 1.00 88.81 142 LEU A C 1
ATOM 1095 O O . LEU A 1 142 ? -14.198 2.955 19.985 1.00 88.81 142 LEU A O 1
ATOM 1099 N N . LEU A 1 143 ? -13.323 4.004 18.203 1.00 88.81 143 LEU A N 1
ATOM 1100 C CA . LEU A 1 143 ? -12.696 5.101 18.938 1.00 88.81 143 LEU A CA 1
ATOM 1101 C C . LEU A 1 143 ? -13.737 5.979 19.638 1.00 88.81 143 LEU A C 1
ATOM 1103 O O . LEU A 1 143 ? -13.553 6.328 20.800 1.00 88.81 143 LEU A O 1
ATOM 1107 N N . LYS A 1 144 ? -14.845 6.300 18.957 1.00 90.69 144 LYS A N 1
ATOM 1108 C CA . LYS A 1 144 ? -15.950 7.068 19.551 1.00 90.69 144 LYS A CA 1
ATOM 1109 C C . LYS A 1 144 ? -16.582 6.334 20.732 1.00 90.69 144 LYS A C 1
ATOM 1111 O O . LYS A 1 144 ? -16.803 6.957 21.766 1.00 90.69 144 LYS A O 1
ATOM 1116 N N . ALA A 1 145 ? -16.826 5.028 20.597 1.00 86.56 145 ALA A N 1
ATOM 1117 C CA . ALA A 1 145 ? -17.327 4.204 21.696 1.00 86.56 145 ALA A CA 1
ATOM 1118 C C . ALA A 1 145 ? -16.355 4.213 22.887 1.00 86.56 145 ALA A C 1
ATOM 1120 O O . ALA A 1 145 ? -16.763 4.459 24.014 1.00 86.56 145 ALA A O 1
ATOM 1121 N N . LEU A 1 146 ? -15.052 4.072 22.623 1.00 83.19 146 LEU A N 1
ATOM 1122 C CA . LEU A 1 146 ? -14.031 4.101 23.667 1.00 83.19 146 LEU A CA 1
ATOM 1123 C C . LEU A 1 146 ? -13.969 5.448 24.409 1.00 83.19 146 LEU A C 1
ATOM 1125 O O . LEU A 1 146 ? -13.769 5.456 25.620 1.00 83.19 146 LEU A O 1
ATOM 1129 N N . SER A 1 147 ? -14.157 6.566 23.699 1.00 80.50 147 SER A N 1
ATOM 1130 C CA . SER A 1 147 ? -14.182 7.906 24.303 1.00 80.50 147 SER A CA 1
ATOM 1131 C C . SER A 1 147 ? -15.468 8.230 25.064 1.00 80.50 147 SER A C 1
ATOM 1133 O O . SER A 1 147 ? -15.450 9.128 25.892 1.00 80.50 147 SER A O 1
ATOM 1135 N N . ALA A 1 148 ? -16.577 7.546 24.767 1.00 75.56 148 ALA A N 1
ATOM 1136 C CA . ALA A 1 148 ? -17.847 7.743 25.467 1.00 75.56 148 ALA A CA 1
ATOM 1137 C C . ALA A 1 148 ? -17.913 6.966 26.796 1.00 75.56 148 ALA A C 1
ATOM 1139 O O . ALA A 1 148 ? -18.690 7.328 27.673 1.00 75.56 148 ALA A O 1
ATOM 1140 N N . ASP A 1 149 ? -17.085 5.925 26.934 1.00 59.22 149 ASP A N 1
ATOM 1141 C CA . ASP A 1 149 ? -16.938 5.106 28.143 1.00 59.22 149 ASP A CA 1
ATOM 1142 C C . ASP A 1 149 ? -15.902 5.668 29.149 1.00 59.22 149 ASP A C 1
ATOM 1144 O O . ASP A 1 149 ? -15.607 5.003 30.145 1.00 59.22 149 ASP A O 1
ATOM 1148 N N . SER A 1 150 ? -15.299 6.834 28.870 1.00 54.06 150 SER A N 1
ATOM 1149 C CA . SER A 1 150 ? -14.272 7.502 29.702 1.00 54.06 150 SER A CA 1
ATOM 1150 C C . SER A 1 150 ? -14.815 8.783 30.327 1.00 54.06 150 SER A C 1
ATOM 1152 O O . SER A 1 150 ? -14.476 9.042 31.501 1.00 54.06 150 SER A O 1
#